Protein AF-A0A7H4M7F1-F1 (afdb_monomer)

Nearest PDB structures (foldseek):
  5e2x-assembly1_A  TM=5.195E-01  e=6.356E+00  Tai Forest ebolavirus
  6cgr-assembly1_f  TM=4.159E-01  e=9.770E+00  Human alphaherpesvirus 1

Structure (mmCIF, N/CA/C/O backbone):
data_AF-A0A7H4M7F1-F1
#
_entry.id   AF-A0A7H4M7F1-F1
#
loop_
_atom_site.group_PDB
_atom_site.id
_atom_site.type_symbol
_atom_site.label_atom_id
_atom_site.label_alt_id
_atom_site.label_comp_id
_atom_site.label_asym_id
_atom_site.label_entity_id
_atom_site.label_seq_id
_atom_site.pdbx_PDB_ins_code
_atom_site.Cartn_x
_atom_site.Cartn_y
_atom_site.Cartn_z
_atom_site.occupancy
_atom_site.B_iso_or_equiv
_atom_site.auth_seq_id
_atom_site.auth_comp_id
_atom_site.auth_asym_id
_atom_site.auth_atom_id
_atom_site.pdbx_PDB_model_num
ATOM 1 N N . MET A 1 1 ? 1.365 -17.995 15.402 1.00 48.47 1 MET A N 1
ATOM 2 C CA . MET A 1 1 ? 0.912 -17.335 14.159 1.00 48.47 1 MET A CA 1
ATOM 3 C C . MET A 1 1 ? 1.475 -15.929 14.169 1.00 48.47 1 MET A C 1
ATOM 5 O O . MET A 1 1 ? 1.077 -15.135 15.006 1.00 48.47 1 MET A O 1
ATOM 9 N N . THR A 1 2 ? 2.479 -15.647 13.344 1.00 54.62 2 THR A N 1
ATOM 10 C CA . THR A 1 2 ? 2.964 -14.276 13.156 1.00 54.62 2 THR A CA 1
ATOM 11 C C . THR A 1 2 ? 1.819 -13.484 12.536 1.00 54.62 2 THR A C 1
ATOM 13 O O . THR A 1 2 ? 1.255 -13.924 11.539 1.00 54.62 2 THR A O 1
ATOM 16 N N . GLY A 1 3 ? 1.428 -12.356 13.125 1.00 58.41 3 GLY A N 1
ATOM 17 C CA . GLY A 1 3 ? 0.296 -11.541 12.665 1.00 58.41 3 GLY A CA 1
ATOM 18 C C . GLY A 1 3 ? 0.481 -10.901 11.283 1.00 58.41 3 GLY A C 1
ATOM 19 O O . GLY A 1 3 ? -0.057 -9.844 11.045 1.00 58.41 3 GLY A O 1
ATOM 20 N N . ARG A 1 4 ? 1.262 -11.479 10.368 1.00 74.50 4 ARG A N 1
ATOM 21 C CA . ARG A 1 4 ? 1.579 -10.936 9.038 1.00 74.50 4 ARG A CA 1
ATOM 22 C C . ARG A 1 4 ? 0.714 -11.597 7.964 1.00 74.50 4 ARG A C 1
ATOM 24 O O . ARG A 1 4 ? 1.229 -12.187 7.019 1.00 74.50 4 ARG A O 1
ATOM 31 N N . GLY A 1 5 ? -0.598 -11.590 8.175 1.00 81.50 5 GLY A N 1
ATOM 32 C CA . GLY A 1 5 ? -1.566 -12.146 7.231 1.00 81.50 5 GLY A CA 1
ATOM 33 C C . GLY A 1 5 ? -2.000 -11.127 6.174 1.00 81.50 5 GLY A C 1
ATOM 34 O O . GLY A 1 5 ? -1.803 -9.927 6.331 1.00 81.50 5 GLY A O 1
ATOM 35 N N . ILE A 1 6 ? -2.680 -11.603 5.130 1.00 84.56 6 ILE A N 1
ATOM 36 C CA . ILE A 1 6 ? -3.346 -10.768 4.109 1.00 84.56 6 ILE A CA 1
ATOM 37 C C . ILE A 1 6 ? -4.287 -9.710 4.720 1.00 84.56 6 ILE A C 1
ATOM 39 O O . ILE A 1 6 ? -4.431 -8.624 4.170 1.00 84.56 6 ILE A O 1
ATOM 43 N N . ASN A 1 7 ? -4.882 -9.996 5.881 1.00 88.56 7 ASN A N 1
ATOM 44 C CA . ASN A 1 7 ? -5.838 -9.113 6.558 1.00 88.56 7 ASN A CA 1
ATOM 45 C C . ASN A 1 7 ? -5.194 -8.227 7.636 1.00 88.56 7 ASN A C 1
ATOM 47 O O . ASN A 1 7 ? -5.867 -7.800 8.574 1.00 88.56 7 ASN A O 1
ATOM 51 N N . THR A 1 8 ? -3.889 -7.979 7.545 1.00 89.62 8 THR A N 1
ATOM 52 C CA . THR A 1 8 ? -3.164 -7.151 8.514 1.00 89.62 8 THR A CA 1
ATOM 53 C C . THR A 1 8 ? -2.365 -6.071 7.811 1.00 89.62 8 THR A C 1
ATOM 55 O O . THR A 1 8 ? -1.817 -6.302 6.735 1.00 89.62 8 THR A O 1
ATOM 58 N N . VAL A 1 9 ? -2.285 -4.896 8.428 1.00 89.00 9 VAL A N 1
ATOM 59 C CA . VAL A 1 9 ? -1.433 -3.794 7.971 1.00 89.00 9 VAL A CA 1
ATOM 60 C C . VAL A 1 9 ? -0.501 -3.367 9.096 1.00 89.00 9 VAL A C 1
ATOM 62 O O . VAL A 1 9 ? -0.817 -3.519 10.278 1.00 89.00 9 VAL A O 1
ATOM 65 N N . ARG A 1 10 ? 0.674 -2.854 8.727 1.00 89.06 10 ARG A N 1
ATOM 66 C CA . ARG A 1 10 ? 1.659 -2.356 9.685 1.00 89.06 10 ARG A CA 1
ATOM 67 C C . ARG A 1 10 ? 1.591 -0.835 9.740 1.00 89.06 10 ARG A C 1
ATOM 69 O O . ARG A 1 10 ? 1.948 -0.176 8.766 1.00 89.06 10 ARG A O 1
ATOM 76 N N . ILE A 1 11 ? 1.177 -0.301 10.883 1.00 86.25 11 ILE A N 1
ATOM 77 C CA . ILE A 1 11 ? 1.108 1.139 11.144 1.00 86.25 11 ILE A CA 1
ATOM 78 C C . ILE A 1 11 ? 2.195 1.462 12.169 1.00 86.25 11 ILE A C 1
ATOM 80 O O . ILE A 1 11 ? 2.122 1.041 13.322 1.00 86.25 11 ILE A O 1
ATOM 84 N N . GLY A 1 12 ? 3.247 2.161 11.734 1.00 86.19 12 GLY A N 1
ATOM 85 C CA . GLY A 1 12 ? 4.464 2.307 12.538 1.00 86.19 12 GLY A CA 1
ATOM 86 C C . GLY A 1 12 ? 5.131 0.947 12.767 1.00 86.19 12 GLY A C 1
ATOM 87 O O . GLY A 1 12 ? 5.408 0.228 11.806 1.00 86.19 12 GLY A O 1
ATOM 88 N N . ASP A 1 13 ? 5.356 0.578 14.026 1.00 87.12 13 ASP A N 1
ATOM 89 C CA . ASP A 1 13 ? 5.918 -0.727 14.407 1.00 87.12 13 ASP A CA 1
ATOM 90 C C . ASP A 1 13 ? 4.854 -1.739 14.857 1.00 87.12 13 ASP A C 1
ATOM 92 O O . ASP A 1 13 ? 5.177 -2.878 15.199 1.00 87.12 13 ASP A O 1
ATOM 96 N N . GLU A 1 14 ? 3.577 -1.353 14.812 1.00 90.44 14 GLU A N 1
ATOM 97 C CA . GLU A 1 14 ? 2.467 -2.186 15.254 1.00 90.44 14 GLU A CA 1
ATOM 98 C C . GLU A 1 14 ? 1.760 -2.854 14.071 1.00 90.44 14 GLU A C 1
ATOM 100 O O . GLU A 1 14 ? 1.565 -2.269 13.003 1.00 90.44 14 GLU A O 1
ATOM 105 N N . VAL A 1 15 ? 1.368 -4.108 14.272 1.00 89.44 15 VAL A N 1
ATOM 106 C CA . VAL A 1 15 ? 0.605 -4.897 13.308 1.00 89.44 15 VAL A CA 1
ATOM 107 C C . VAL A 1 15 ? -0.848 -4.901 13.750 1.00 89.44 15 VAL A C 1
ATOM 109 O O . VAL A 1 15 ? -1.146 -5.387 14.838 1.00 89.44 15 VAL A O 1
ATOM 112 N N . LYS A 1 16 ? -1.739 -4.394 12.898 1.00 90.25 16 LYS A N 1
ATOM 113 C CA . LYS A 1 16 ? -3.176 -4.308 13.177 1.00 90.25 16 LYS A CA 1
ATOM 114 C C . LYS A 1 16 ? -3.977 -5.139 12.197 1.00 90.25 16 LYS A C 1
ATOM 116 O O . LYS A 1 16 ? -3.646 -5.192 11.008 1.00 90.25 16 LYS A O 1
ATOM 121 N N . HIS A 1 17 ? -5.042 -5.771 12.679 1.00 92.00 17 HIS A N 1
ATOM 122 C CA . HIS A 1 17 ? -6.017 -6.404 11.795 1.00 92.00 17 HIS A CA 1
ATOM 123 C C . HIS A 1 17 ? -6.881 -5.329 11.123 1.00 92.00 17 HIS A C 1
ATOM 125 O O . HIS A 1 17 ? -7.211 -4.319 11.737 1.00 92.00 17 HIS A O 1
ATOM 131 N N . ILE A 1 18 ? -7.291 -5.529 9.868 1.00 90.94 18 ILE A N 1
ATOM 132 C CA . ILE A 1 18 ? -8.072 -4.519 9.120 1.00 90.94 18 ILE A CA 1
ATOM 133 C C . ILE A 1 18 ? -9.395 -4.131 9.798 1.00 90.94 18 ILE A C 1
ATOM 135 O O . ILE A 1 18 ? -9.895 -3.035 9.578 1.00 90.94 18 ILE A O 1
ATOM 139 N N . THR A 1 19 ? -9.955 -5.011 10.635 1.00 92.06 19 THR A N 1
ATOM 140 C CA . THR A 1 19 ? -11.187 -4.750 11.401 1.00 92.06 19 THR A CA 1
ATOM 141 C C . THR A 1 19 ? -10.970 -3.837 12.607 1.00 92.06 19 THR A C 1
ATOM 143 O O . THR A 1 19 ? -11.941 -3.389 13.203 1.00 92.06 19 THR A O 1
ATOM 146 N N . GLU A 1 20 ? -9.719 -3.595 12.998 1.00 92.00 20 GLU A N 1
ATOM 147 C CA . GLU A 1 20 ? -9.347 -2.712 14.111 1.00 92.00 20 GLU A CA 1
ATOM 148 C C . GLU A 1 20 ? -9.159 -1.257 13.654 1.00 92.00 20 GLU A C 1
ATOM 150 O O . GLU A 1 20 ? -8.919 -0.377 14.479 1.00 92.00 20 GLU A O 1
ATOM 155 N N . LEU A 1 21 ? -9.236 -0.998 12.345 1.00 91.31 21 LEU A N 1
ATOM 156 C CA . LEU A 1 21 ? -9.042 0.322 11.760 1.00 91.31 21 LEU A CA 1
ATOM 157 C C . LEU A 1 21 ? -10.377 0.986 11.448 1.00 91.31 21 LEU A C 1
ATOM 159 O O . LEU A 1 21 ? -11.305 0.352 10.945 1.00 91.31 21 LEU A O 1
ATOM 163 N N . ASP A 1 22 ? -10.445 2.293 11.685 1.00 94.62 22 ASP A N 1
ATOM 164 C CA . ASP A 1 22 ? -11.530 3.103 11.155 1.00 94.62 22 ASP A CA 1
ATOM 165 C C . ASP A 1 22 ? -11.419 3.224 9.625 1.00 94.62 22 ASP A C 1
ATOM 167 O O . ASP A 1 22 ? -10.358 3.024 9.021 1.00 94.62 22 ASP A O 1
ATOM 171 N N . ALA A 1 23 ? -12.533 3.578 8.985 1.00 92.88 23 ALA A N 1
ATOM 172 C CA . ALA A 1 23 ? -12.620 3.634 7.531 1.00 92.88 23 ALA A CA 1
ATOM 173 C C . ALA A 1 23 ? -11.607 4.606 6.900 1.00 92.88 23 ALA A C 1
ATOM 175 O O . ALA A 1 23 ? -11.095 4.324 5.817 1.00 92.88 23 ALA A O 1
ATOM 176 N N . ILE A 1 24 ? -11.298 5.732 7.555 1.00 95.38 24 ILE A N 1
ATOM 177 C CA . ILE A 1 24 ? -10.372 6.737 7.020 1.00 95.38 24 ILE A CA 1
ATOM 178 C C . ILE A 1 24 ? -8.951 6.179 7.041 1.00 95.38 24 ILE A C 1
ATOM 180 O O . ILE A 1 24 ? -8.276 6.201 6.009 1.00 95.38 24 ILE A O 1
ATOM 184 N N . THR A 1 25 ? -8.526 5.619 8.174 1.00 93.12 25 THR A N 1
ATOM 185 C CA . THR A 1 25 ? -7.206 4.986 8.301 1.00 93.12 25 THR A CA 1
ATOM 186 C C . THR A 1 25 ? -7.056 3.825 7.318 1.00 93.12 25 THR A C 1
ATOM 188 O O . THR A 1 25 ? -6.041 3.725 6.629 1.00 93.12 25 THR A O 1
ATOM 191 N N . LEU A 1 26 ? -8.087 2.988 7.170 1.00 91.75 26 LEU A N 1
ATOM 192 C CA . LEU A 1 26 ? -8.067 1.873 6.223 1.00 91.75 26 LEU A CA 1
ATOM 193 C C . LEU A 1 26 ? -7.901 2.347 4.770 1.00 91.75 26 LEU A C 1
ATOM 195 O O . LEU A 1 26 ? -7.078 1.803 4.033 1.00 91.75 26 LEU A O 1
ATOM 199 N N . MET A 1 27 ? -8.649 3.373 4.351 1.00 94.06 27 MET A N 1
ATOM 200 C CA . MET A 1 27 ? -8.530 3.945 3.004 1.00 94.06 27 MET A CA 1
ATOM 201 C C . MET A 1 27 ? -7.149 4.561 2.760 1.00 94.06 27 MET A C 1
ATOM 203 O O . MET A 1 27 ? -6.592 4.406 1.670 1.00 94.06 27 MET A O 1
ATOM 207 N N . HIS A 1 28 ? -6.595 5.242 3.764 1.00 93.44 28 HIS A N 1
ATOM 208 C CA . HIS A 1 28 ? -5.267 5.841 3.686 1.00 93.44 28 HIS A CA 1
ATOM 209 C C . HIS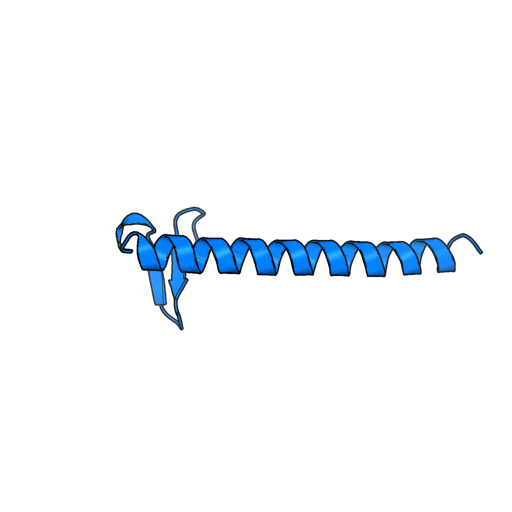 A 1 28 ? -4.182 4.777 3.480 1.00 93.44 28 HIS A C 1
ATOM 211 O O . HIS A 1 28 ? -3.424 4.850 2.508 1.00 93.44 28 HIS A O 1
ATOM 217 N N . GLU A 1 29 ? -4.154 3.748 4.331 1.00 91.00 29 GLU A N 1
ATOM 218 C CA . GLU A 1 29 ? -3.174 2.663 4.221 1.00 91.00 29 GLU A CA 1
ATOM 219 C C . GLU A 1 29 ? -3.337 1.877 2.915 1.00 91.00 29 GLU A C 1
ATOM 221 O O . GLU A 1 29 ? -2.350 1.518 2.271 1.00 91.00 29 GLU A O 1
ATOM 226 N N . TRP A 1 30 ? -4.572 1.681 2.447 1.00 90.94 30 TRP A N 1
ATOM 227 C CA . TRP A 1 30 ? -4.824 1.048 1.154 1.00 90.94 30 TRP A CA 1
ATOM 228 C C . TRP A 1 30 ? -4.287 1.867 -0.026 1.00 90.94 30 TRP A C 1
ATOM 230 O O . TRP A 1 30 ? -3.669 1.319 -0.942 1.00 90.94 30 TRP A O 1
ATOM 240 N N . SER A 1 31 ? -4.495 3.186 -0.009 1.00 94.25 31 SER A N 1
ATOM 241 C CA . SER A 1 31 ? -3.978 4.099 -1.035 1.00 94.25 31 SER A CA 1
ATOM 242 C C . SER A 1 31 ? -2.448 4.077 -1.082 1.00 94.25 31 SER A C 1
ATOM 244 O O . SER A 1 31 ? -1.853 3.958 -2.158 1.00 94.25 31 SER A O 1
ATOM 246 N N . LYS A 1 32 ? -1.808 4.098 0.092 1.00 92.75 32 LYS A N 1
ATOM 247 C CA . LYS A 1 32 ? -0.355 3.984 0.230 1.00 92.75 32 LYS A CA 1
ATOM 248 C C . LYS A 1 32 ? 0.170 2.666 -0.342 1.00 92.75 32 LYS A C 1
ATOM 250 O O . LYS A 1 32 ? 1.058 2.698 -1.192 1.00 92.75 32 LYS A O 1
ATOM 255 N N . LEU A 1 33 ? -0.427 1.531 0.031 1.00 90.19 33 LEU A N 1
ATOM 256 C CA . LEU A 1 33 ? -0.043 0.214 -0.493 1.00 90.19 33 LEU A CA 1
ATOM 257 C C . LEU A 1 33 ? -0.194 0.126 -2.016 1.00 90.19 33 LEU A C 1
ATOM 259 O O . LEU A 1 33 ? 0.676 -0.421 -2.695 1.00 90.19 33 LEU A O 1
ATOM 263 N N . LYS A 1 34 ? -1.271 0.686 -2.583 1.00 93.88 34 LYS A N 1
ATOM 264 C CA . LYS A 1 34 ? -1.439 0.733 -4.043 1.00 93.88 34 LYS A CA 1
ATOM 265 C C . LYS A 1 34 ? -0.322 1.512 -4.726 1.00 93.88 34 LYS A C 1
ATOM 267 O O . LYS A 1 34 ? 0.149 1.076 -5.776 1.00 93.88 34 LYS A O 1
ATOM 272 N N . LYS A 1 35 ? 0.077 2.646 -4.150 1.00 96.00 35 LYS A N 1
ATOM 273 C CA . LYS A 1 35 ? 1.159 3.473 -4.683 1.00 96.00 35 LYS A CA 1
ATOM 274 C C . LYS A 1 35 ? 2.498 2.739 -4.625 1.00 96.00 35 LYS A C 1
ATOM 276 O O . LYS A 1 35 ? 3.140 2.602 -5.657 1.00 96.00 35 LYS A O 1
ATOM 281 N N . GLU A 1 36 ? 2.859 2.190 -3.466 1.00 93.62 36 GLU A N 1
ATOM 282 C CA . GLU A 1 36 ? 4.104 1.425 -3.291 1.00 93.62 36 GLU A CA 1
ATOM 283 C C . GLU A 1 36 ? 4.188 0.246 -4.273 1.00 93.62 36 GLU A C 1
ATOM 285 O O . GLU A 1 36 ? 5.223 0.009 -4.894 1.00 93.62 36 GLU A O 1
ATOM 290 N N .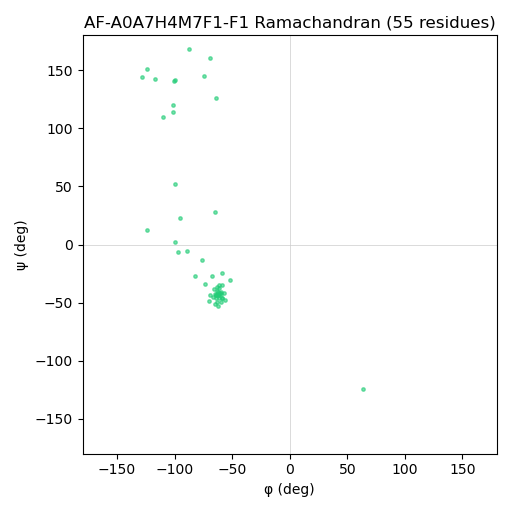 ASN A 1 37 ? 3.076 -0.463 -4.481 1.00 93.56 37 ASN A N 1
ATOM 291 C CA . ASN A 1 37 ? 3.011 -1.551 -5.450 1.00 93.56 37 ASN A CA 1
ATOM 292 C C . ASN A 1 37 ? 3.199 -1.054 -6.896 1.00 93.56 37 ASN A C 1
ATOM 294 O O . ASN A 1 37 ? 3.922 -1.676 -7.673 1.00 93.56 37 ASN A O 1
ATOM 298 N N . ALA A 1 38 ? 2.578 0.070 -7.269 1.00 96.62 38 ALA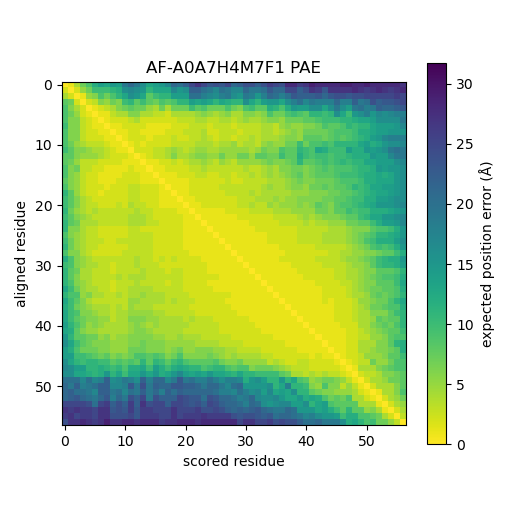 A N 1
ATOM 299 C CA . ALA A 1 38 ? 2.753 0.663 -8.594 1.00 96.62 38 ALA A CA 1
ATOM 300 C C . ALA A 1 38 ? 4.210 1.088 -8.843 1.00 96.62 38 ALA A C 1
ATOM 302 O O . ALA A 1 38 ? 4.751 0.789 -9.908 1.00 96.62 38 ALA A O 1
ATOM 303 N N . ASP A 1 39 ? 4.852 1.699 -7.845 1.00 96.38 39 ASP A N 1
ATOM 304 C CA . ASP A 1 39 ? 6.254 2.119 -7.908 1.00 96.38 39 ASP A CA 1
ATOM 305 C C . ASP A 1 39 ? 7.191 0.907 -8.089 1.00 96.38 39 ASP A C 1
ATOM 307 O O . ASP A 1 39 ? 8.102 0.936 -8.920 1.00 96.38 39 ASP A O 1
ATOM 311 N N . LEU A 1 40 ? 6.928 -0.206 -7.391 1.00 95.69 40 LEU A N 1
ATOM 312 C CA . LEU A 1 40 ? 7.671 -1.461 -7.570 1.00 95.69 40 LEU A CA 1
ATOM 313 C C . LEU A 1 40 ? 7.516 -2.037 -8.983 1.00 95.69 40 LEU A C 1
ATOM 315 O O . LEU A 1 40 ? 8.500 -2.482 -9.582 1.00 95.69 40 LEU A O 1
ATOM 319 N N . TYR A 1 41 ? 6.299 -2.033 -9.533 1.00 94.50 41 TYR A N 1
ATOM 320 C CA . TYR A 1 41 ? 6.064 -2.497 -10.902 1.00 94.50 41 TYR A CA 1
ATO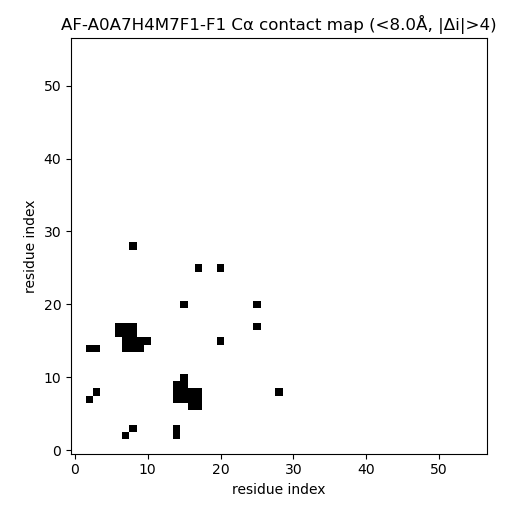M 321 C C . TYR A 1 41 ? 6.743 -1.609 -11.943 1.00 94.50 41 TYR A C 1
ATOM 323 O O . TYR A 1 41 ? 7.262 -2.131 -12.934 1.00 94.50 41 TYR A O 1
ATOM 331 N N . ASP A 1 42 ? 6.755 -0.292 -11.738 1.00 95.31 42 ASP A N 1
ATOM 332 C CA . ASP A 1 42 ? 7.440 0.628 -12.641 1.00 95.31 42 ASP A CA 1
ATOM 333 C C . ASP A 1 42 ? 8.958 0.421 -12.595 1.00 95.31 42 ASP A C 1
ATOM 335 O O . ASP A 1 42 ? 9.589 0.240 -13.638 1.00 95.31 42 ASP A O 1
ATOM 339 N N . TYR 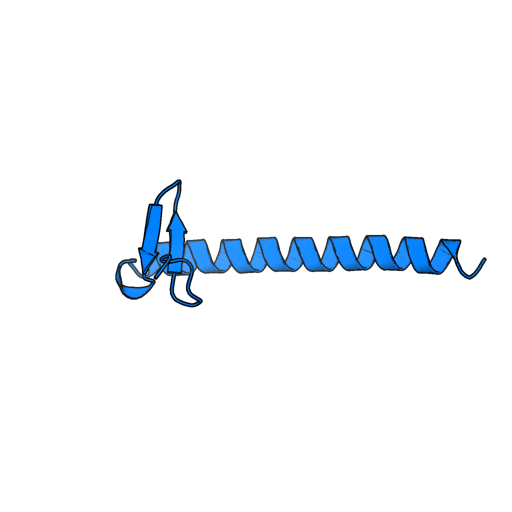A 1 43 ? 9.534 0.295 -11.398 1.00 93.06 43 TYR A N 1
ATOM 340 C CA . TYR A 1 43 ? 10.948 -0.038 -11.234 1.00 93.06 43 TYR A CA 1
ATOM 341 C C . TYR A 1 43 ? 11.314 -1.354 -11.938 1.00 93.06 43 TYR A C 1
ATOM 343 O O . TYR A 1 43 ? 12.261 -1.417 -12.725 1.00 93.06 43 TYR A O 1
ATOM 351 N N . ASN A 1 44 ? 10.515 -2.405 -11.732 1.00 91.94 44 ASN A N 1
ATOM 352 C CA . ASN A 1 44 ? 10.724 -3.706 -12.368 1.00 91.94 44 ASN A CA 1
ATOM 353 C C . ASN A 1 44 ? 10.630 -3.612 -13.906 1.00 91.94 44 ASN A 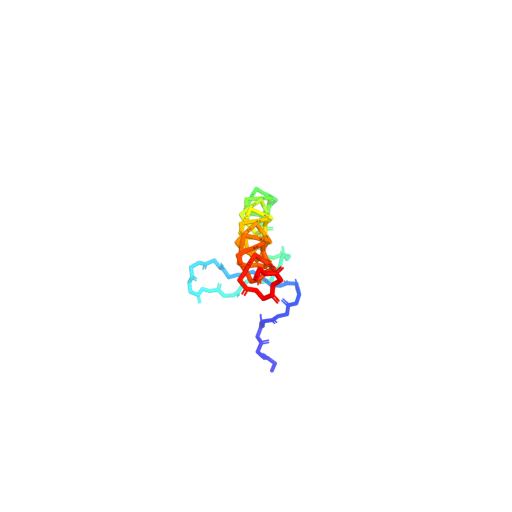C 1
ATOM 355 O O . ASN A 1 44 ? 11.411 -4.225 -14.640 1.00 91.94 44 ASN A O 1
ATOM 359 N N . ARG A 1 45 ? 9.720 -2.779 -14.424 1.00 91.06 45 ARG A N 1
ATOM 360 C CA . ARG A 1 45 ? 9.615 -2.496 -15.860 1.00 91.06 45 ARG A CA 1
ATOM 361 C C . ARG A 1 45 ? 10.869 -1.804 -16.395 1.00 91.06 45 ARG A C 1
ATOM 363 O O . ARG A 1 45 ? 11.335 -2.182 -17.472 1.00 91.06 45 ARG A O 1
ATOM 370 N N . GLN A 1 46 ? 11.412 -0.826 -15.670 1.00 90.38 46 GLN A N 1
ATOM 371 C CA . GLN A 1 46 ? 12.631 -0.112 -16.060 1.00 90.38 46 GLN A CA 1
ATOM 372 C C . GLN A 1 46 ? 13.840 -1.056 -16.104 1.00 90.38 46 GLN A C 1
ATOM 374 O O . GLN A 1 46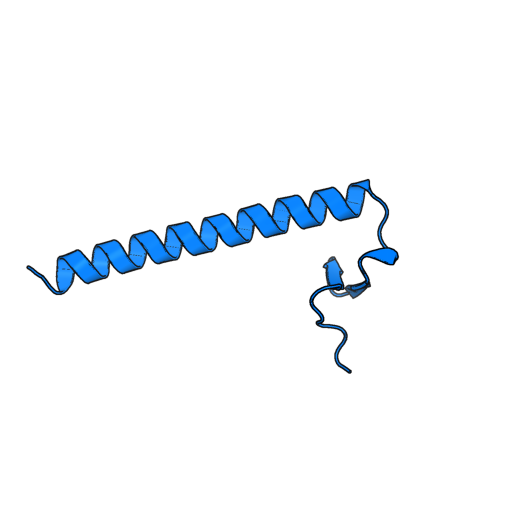 ? 14.518 -1.129 -17.131 1.00 90.38 46 GLN A O 1
ATOM 379 N N . VAL A 1 47 ? 14.053 -1.850 -15.050 1.00 86.25 47 VAL A N 1
ATOM 380 C CA . VAL A 1 47 ? 15.149 -2.833 -14.986 1.00 86.25 47 VAL A CA 1
ATOM 381 C C . VAL A 1 47 ? 15.048 -3.850 -16.125 1.00 86.25 47 VAL A C 1
ATOM 383 O O . VAL A 1 47 ? 16.024 -4.081 -16.837 1.00 86.25 47 VAL A O 1
ATOM 386 N N . ASN A 1 48 ? 13.858 -4.397 -16.387 1.00 83.00 48 ASN A N 1
ATOM 387 C CA . ASN A 1 48 ? 13.660 -5.340 -17.492 1.00 83.00 48 ASN A CA 1
ATOM 388 C C . ASN A 1 48 ? 13.824 -4.708 -18.879 1.00 83.00 48 ASN A C 1
ATOM 390 O O . ASN A 1 48 ? 14.156 -5.400 -19.842 1.00 83.00 48 ASN A O 1
ATOM 394 N N . ARG A 1 49 ? 13.573 -3.403 -19.024 1.00 79.88 49 ARG A N 1
ATOM 395 C CA . ARG A 1 49 ? 13.851 -2.680 -20.271 1.00 79.88 49 ARG A CA 1
ATOM 396 C C . ARG A 1 49 ? 15.356 -2.550 -20.503 1.00 79.88 49 ARG A C 1
ATOM 398 O O . ARG A 1 49 ? 15.798 -2.797 -21.619 1.00 79.88 49 ARG A O 1
ATOM 405 N N . VAL A 1 50 ? 16.123 -2.221 -19.463 1.00 72.38 50 VAL A N 1
ATOM 406 C CA . VAL A 1 50 ? 17.594 -2.156 -19.518 1.00 72.38 50 VAL A CA 1
ATOM 407 C C . VAL A 1 50 ? 18.191 -3.534 -19.799 1.00 72.38 50 VAL A C 1
ATOM 409 O O . VAL A 1 50 ? 19.014 -3.664 -20.699 1.00 72.38 50 VAL A O 1
ATOM 412 N N . ALA A 1 51 ? 17.718 -4.577 -19.114 1.00 69.69 51 ALA A N 1
ATOM 413 C CA . ALA A 1 51 ? 18.152 -5.947 -19.369 1.00 69.69 51 ALA A CA 1
ATOM 414 C C . ALA A 1 51 ? 17.877 -6.364 -20.825 1.00 69.69 51 ALA A C 1
ATOM 416 O O . ALA A 1 51 ? 18.771 -6.852 -21.505 1.00 69.69 51 ALA A O 1
ATOM 417 N N . ARG A 1 52 ? 16.679 -6.093 -21.361 1.00 67.50 52 ARG A N 1
ATOM 418 C CA . ARG A 1 52 ? 16.391 -6.375 -22.778 1.00 67.50 52 ARG A CA 1
ATOM 419 C C . ARG A 1 52 ? 17.289 -5.605 -23.750 1.00 67.50 52 ARG A C 1
ATOM 421 O O . ARG A 1 52 ? 17.620 -6.151 -24.789 1.00 67.50 52 ARG A O 1
ATOM 428 N N . LEU A 1 53 ? 17.686 -4.373 -23.439 1.00 64.25 53 LEU A N 1
ATOM 429 C CA . LEU A 1 53 ? 18.591 -3.603 -24.301 1.00 64.25 53 LEU A CA 1
ATOM 430 C C . LEU A 1 53 ? 20.037 -4.115 -24.250 1.00 64.25 53 LEU A C 1
ATOM 432 O O . LEU A 1 53 ? 20.718 -4.062 -25.262 1.00 64.25 53 LEU A O 1
ATOM 436 N N . LEU A 1 54 ? 20.495 -4.616 -23.101 1.00 64.00 54 LEU A N 1
ATOM 437 C CA . LEU A 1 54 ? 21.861 -5.122 -22.924 1.00 64.00 54 LEU A CA 1
ATOM 438 C C . LEU A 1 54 ? 22.056 -6.565 -23.407 1.00 64.00 54 LEU A C 1
ATOM 440 O O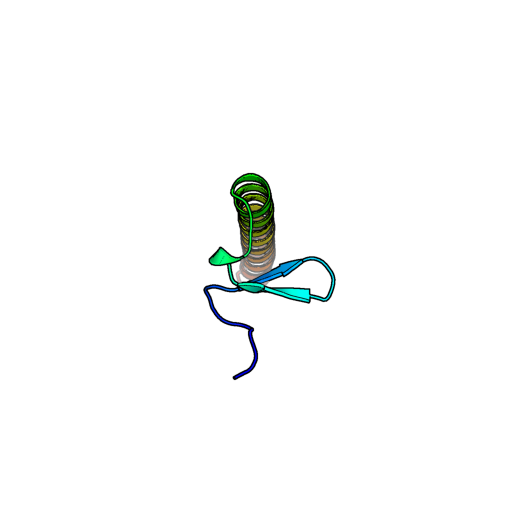 . LEU A 1 54 ? 23.169 -6.930 -23.760 1.00 64.00 54 LEU A O 1
ATOM 444 N N . PHE A 1 55 ? 21.005 -7.390 -23.402 1.00 58.75 55 PHE A N 1
ATOM 445 C CA . PHE A 1 55 ? 21.091 -8.803 -23.799 1.00 58.75 55 PHE A CA 1
ATOM 446 C C . PHE A 1 55 ? 20.671 -9.077 -25.255 1.00 58.75 55 PHE A C 1
ATOM 448 O O . PHE A 1 55 ? 20.827 -10.204 -25.716 1.00 58.75 55 PHE A O 1
ATOM 455 N N . PHE A 1 56 ? 20.146 -8.080 -25.977 1.00 57.31 56 PHE A N 1
ATOM 456 C CA . PHE A 1 56 ? 19.742 -8.204 -27.388 1.00 57.31 56 PHE A CA 1
ATOM 457 C C . PHE A 1 56 ? 20.409 -7.175 -28.329 1.00 57.31 56 PHE A C 1
ATOM 459 O O . PHE A 1 56 ? 19.967 -7.037 -29.469 1.00 57.31 56 PHE A O 1
ATOM 466 N N . ALA A 1 57 ? 21.445 -6.463 -27.870 1.00 53.38 57 ALA A N 1
ATOM 467 C CA . ALA A 1 57 ? 22.334 -5.634 -28.696 1.00 53.38 57 ALA A CA 1
ATOM 468 C C . ALA A 1 57 ? 23.695 -6.325 -28.845 1.00 53.38 57 ALA A C 1
ATOM 470 O O . ALA A 1 57 ? 24.283 -6.214 -29.943 1.00 53.38 57 ALA A O 1
#

Sequence (57 aa):
MTGRGINTVRIGDEVKHITELDAITLMHEWSKLKKENADLYDYNRQVNRVARLLFFA

Organism: Klebsiella variicola (NCBI:txid244366)

Solvent-accessible surface area (backbone atoms only — not comparable to full-atom values): 3486 Å² total; per-residue (Å²): 131,79,75,82,48,96,62,37,49,72,62,85,94,44,75,40,49,61,88,78,47,56,72,67,59,48,51,50,56,52,53,50,52,54,49,56,52,51,52,51,51,52,51,52,50,50,53,53,50,51,49,53,56,71,77,73,110

Foldseek 3Di:
DPLPDPQWDQDPNDIDGVVVDDPVVNVVRVVVVVVVVVVVVVVVVVVVVVVCVVVVD

Radius of gyration: 17.0 Å; Cα contacts (8 Å, |Δi|>4): 21; chains: 1; bounding box: 35×24×44 Å

p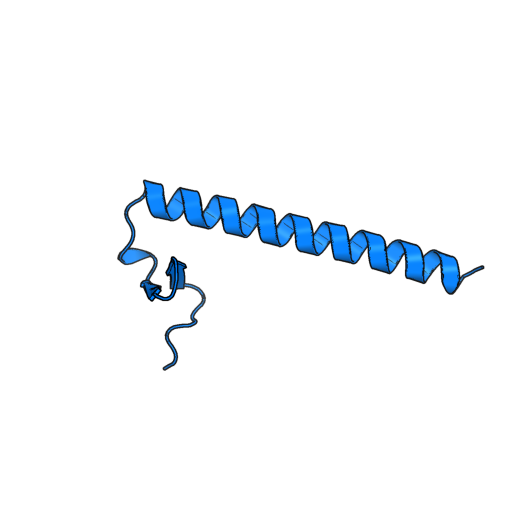LDDT: mean 84.9, std 12.84, range [48.47, 96.62]

Secondary structure (DSSP, 8-state):
--S-STTEEEETTEEEEGGGS-HHHHHHHHHHHHHHHHHHHHHHHHHHHHHHHHH--

Mean predicted aligned error: 7.61 Å